Protein AF-A0A838P7W0-F1 (afdb_monomer_lite)

Foldseek 3Di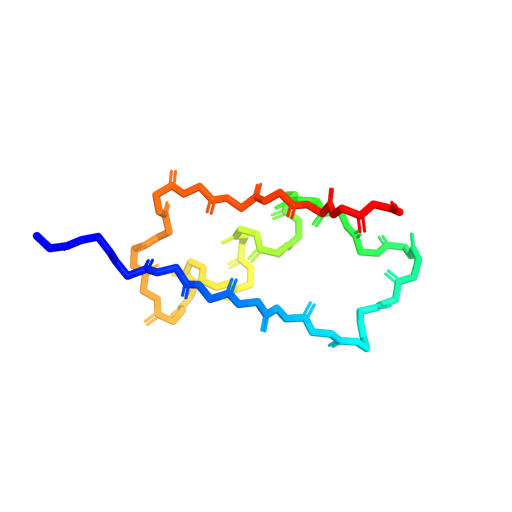:
DDDDDDDPPDDPPDAQVNVCVVCVVVHDDPGGHDDD

Sequence (36 aa):
MTMKLYVGNLAFSTSSQDLQELFATAGTVESASVVE

Structure (mmCIF, N/CA/C/O backbone):
data_AF-A0A838P7W0-F1
#
_entry.id   AF-A0A838P7W0-F1
#
loop_
_atom_site.group_PDB
_atom_site.id
_atom_site.type_symbol
_atom_site.label_atom_id
_atom_site.label_alt_id
_atom_site.label_comp_id
_atom_site.label_asym_id
_atom_site.label_entity_id
_atom_site.label_seq_id
_atom_site.pdbx_PDB_ins_code
_atom_site.Cartn_x
_atom_site.Cartn_y
_atom_site.Cartn_z
_atom_site.occupancy
_atom_site.B_iso_or_equiv
_atom_site.auth_seq_id
_atom_site.auth_comp_id
_atom_site.auth_asym_id
_atom_site.auth_atom_id
_atom_site.pdbx_PDB_model_num
ATOM 1 N N . MET A 1 1 ? -12.597 -0.248 14.752 1.00 53.09 1 MET A N 1
ATOM 2 C CA . MET A 1 1 ? -12.672 -1.305 13.720 1.00 53.09 1 MET A CA 1
ATOM 3 C C . MET A 1 1 ? -11.581 -1.009 12.718 1.00 53.09 1 MET A C 1
ATOM 5 O O . MET A 1 1 ? -11.613 0.066 12.143 1.00 53.09 1 MET A O 1
ATOM 9 N N . THR A 1 2 ? -10.599 -1.892 12.575 1.00 67.62 2 THR A N 1
ATOM 10 C CA . THR A 1 2 ? -9.468 -1.677 11.661 1.00 67.62 2 THR A CA 1
ATOM 11 C C . THR A 1 2 ? -9.745 -2.445 10.374 1.00 67.62 2 THR A C 1
ATOM 13 O O . THR A 1 2 ? -9.946 -3.659 10.424 1.00 67.62 2 THR A O 1
ATOM 16 N N . MET A 1 3 ? -9.803 -1.749 9.239 1.00 77.62 3 MET A N 1
ATOM 17 C CA . MET A 1 3 ? -10.017 -2.364 7.928 1.00 77.62 3 MET A CA 1
ATOM 18 C C . MET A 1 3 ? -8.650 -2.731 7.341 1.00 77.62 3 MET A C 1
ATOM 20 O O . MET A 1 3 ? -7.808 -1.856 7.165 1.00 77.62 3 MET A O 1
ATOM 24 N N . LYS A 1 4 ? -8.407 -4.015 7.062 1.00 83.81 4 LYS A N 1
ATOM 25 C CA . LYS A 1 4 ? -7.183 -4.487 6.394 1.00 83.81 4 LYS A CA 1
ATOM 26 C C . LYS A 1 4 ? -7.540 -5.001 5.006 1.00 83.81 4 LYS A C 1
ATOM 28 O O . LYS A 1 4 ? -8.469 -5.794 4.871 1.00 83.81 4 LYS A O 1
ATOM 33 N N . LEU A 1 5 ? -6.803 -4.552 3.996 1.00 83.50 5 LEU A N 1
ATOM 34 C CA . LEU A 1 5 ? -6.973 -4.947 2.600 1.00 83.50 5 LEU A CA 1
ATOM 35 C C . LEU A 1 5 ? -5.735 -5.721 2.153 1.00 83.50 5 LEU A C 1
ATOM 37 O O . LEU A 1 5 ? -4.613 -5.289 2.400 1.00 83.50 5 LEU A O 1
ATOM 41 N N . TYR A 1 6 ? -5.952 -6.853 1.488 1.00 85.69 6 TYR A N 1
ATOM 42 C CA . TYR A 1 6 ? -4.896 -7.601 0.816 1.00 85.69 6 TYR A CA 1
ATOM 43 C C . TYR A 1 6 ? -5.021 -7.361 -0.680 1.00 85.69 6 TYR A C 1
ATOM 45 O O . TYR A 1 6 ? -6.072 -7.612 -1.269 1.00 85.69 6 TYR A O 1
ATOM 53 N N . VAL A 1 7 ? -3.947 -6.860 -1.279 1.00 82.62 7 VAL A N 1
ATOM 54 C CA . VAL A 1 7 ? -3.884 -6.564 -2.707 1.00 82.62 7 VAL A CA 1
ATOM 55 C C . VAL A 1 7 ? -2.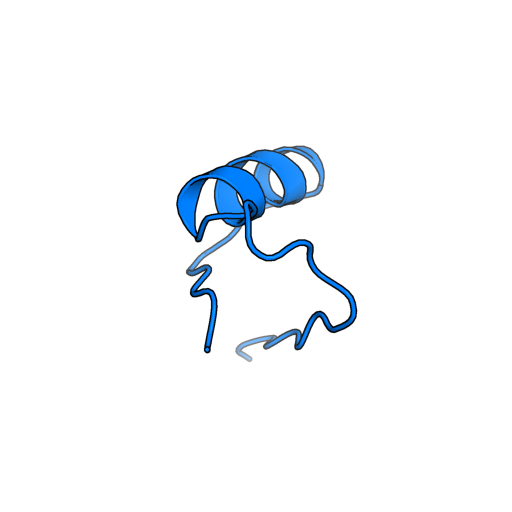918 -7.562 -3.333 1.00 82.62 7 VAL A C 1
ATOM 57 O O . VAL A 1 7 ? -1.748 -7.604 -2.971 1.00 82.62 7 VAL A O 1
ATOM 60 N N . GLY A 1 8 ? -3.429 -8.412 -4.221 1.00 86.19 8 GLY A N 1
ATOM 61 C CA . GLY A 1 8 ? -2.626 -9.340 -5.018 1.00 86.19 8 GLY A CA 1
ATOM 62 C C . GLY A 1 8 ? -2.347 -8.783 -6.412 1.00 86.19 8 GLY A C 1
ATOM 63 O O . GLY A 1 8 ? -2.894 -7.750 -6.792 1.00 86.19 8 GLY A O 1
ATOM 64 N N . ASN A 1 9 ? -1.534 -9.499 -7.194 1.00 87.62 9 ASN A N 1
ATOM 65 C CA . ASN A 1 9 ? -1.181 -9.119 -8.569 1.00 87.62 9 ASN A CA 1
ATOM 66 C C . ASN A 1 9 ? -0.485 -7.744 -8.678 1.00 87.62 9 ASN A C 1
ATOM 68 O O . ASN A 1 9 ? -0.660 -7.016 -9.654 1.00 87.62 9 ASN A O 1
ATOM 72 N N . LEU A 1 10 ? 0.291 -7.384 -7.655 1.00 85.62 10 LEU A N 1
ATOM 73 C CA . LEU A 1 10 ? 1.176 -6.223 -7.684 1.00 85.62 10 LEU A CA 1
ATOM 74 C C . LEU A 1 10 ? 2.434 -6.563 -8.483 1.00 85.62 10 LEU A C 1
ATOM 76 O O . LEU A 1 10 ? 2.895 -7.706 -8.484 1.00 85.62 10 LEU A O 1
ATOM 80 N N . ALA A 1 11 ? 2.990 -5.569 -9.169 1.00 85.50 11 ALA A N 1
ATOM 81 C CA . ALA A 1 11 ? 4.261 -5.744 -9.849 1.00 85.50 11 ALA A CA 1
ATOM 82 C C . ALA A 1 11 ? 5.390 -5.882 -8.815 1.00 85.50 11 ALA A C 1
ATOM 84 O O . ALA A 1 11 ? 5.359 -5.232 -7.775 1.00 85.50 11 ALA A O 1
ATOM 85 N N . PHE A 1 12 ? 6.436 -6.652 -9.131 1.00 82.69 12 PHE A N 1
ATOM 86 C CA . PHE A 1 12 ? 7.639 -6.756 -8.286 1.00 82.69 12 PHE A CA 1
ATOM 87 C C . PHE A 1 12 ? 8.350 -5.414 -8.068 1.00 82.69 12 PHE A C 1
ATOM 89 O O . PHE A 1 12 ? 9.102 -5.254 -7.115 1.00 82.69 12 PHE A O 1
ATOM 96 N N . SER A 1 13 ? 8.128 -4.451 -8.961 1.00 87.31 13 SER A N 1
ATOM 97 C CA . SER A 1 13 ? 8.637 -3.089 -8.824 1.00 87.31 13 SER A CA 1
ATOM 98 C C . SER A 1 13 ? 7.802 -2.222 -7.885 1.00 87.31 13 SER A C 1
ATOM 100 O O . SER A 1 13 ? 8.229 -1.118 -7.570 1.00 87.31 13 SER A O 1
ATOM 102 N N . THR A 1 14 ? 6.602 -2.659 -7.491 1.00 88.25 14 THR A N 1
ATOM 103 C CA . THR A 1 14 ? 5.738 -1.878 -6.607 1.00 88.25 14 THR A CA 1
ATOM 104 C C . THR A 1 14 ? 6.287 -1.923 -5.190 1.00 88.25 14 THR A C 1
ATOM 106 O O . THR A 1 14 ? 6.403 -2.993 -4.595 1.00 88.25 14 THR A O 1
ATOM 109 N N . SER A 1 15 ? 6.593 -0.753 -4.640 1.00 90.06 15 SER A N 1
ATOM 110 C CA . SER A 1 15 ? 7.031 -0.610 -3.256 1.00 90.06 15 SER A CA 1
ATOM 111 C C . SER A 1 15 ? 5.866 -0.264 -2.327 1.00 90.06 15 SER A C 1
ATOM 113 O O . SER A 1 15 ? 4.802 0.190 -2.753 1.00 90.06 15 SER A O 1
ATOM 115 N N . SER A 1 16 ? 6.078 -0.440 -1.021 1.00 90.69 16 SER A N 1
ATOM 116 C CA . SER A 1 16 ? 5.135 -0.002 0.016 1.00 90.69 16 SER A CA 1
ATOM 117 C C . SER A 1 16 ? 4.803 1.490 -0.094 1.00 90.69 16 SER A C 1
ATOM 119 O O . SER A 1 16 ? 3.667 1.879 0.165 1.00 90.69 16 SER A O 1
ATOM 121 N N . GLN A 1 17 ? 5.777 2.302 -0.520 1.00 90.44 17 GLN A N 1
ATOM 122 C CA . GLN A 1 17 ? 5.629 3.741 -0.730 1.00 90.44 17 GLN A CA 1
ATOM 123 C C . GLN A 1 17 ? 4.666 4.032 -1.886 1.00 90.44 17 GLN A C 1
ATOM 125 O O . GLN A 1 17 ? 3.708 4.778 -1.705 1.00 90.44 17 GLN A O 1
ATOM 130 N N . ASP A 1 18 ? 4.872 3.378 -3.036 1.00 90.44 18 ASP A N 1
ATOM 131 C CA . ASP A 1 18 ? 4.019 3.548 -4.220 1.00 90.44 18 ASP A CA 1
ATOM 132 C C . ASP A 1 18 ? 2.574 3.163 -3.906 1.00 90.44 18 ASP A C 1
ATOM 134 O O . ASP A 1 18 ? 1.637 3.867 -4.271 1.00 90.44 18 ASP 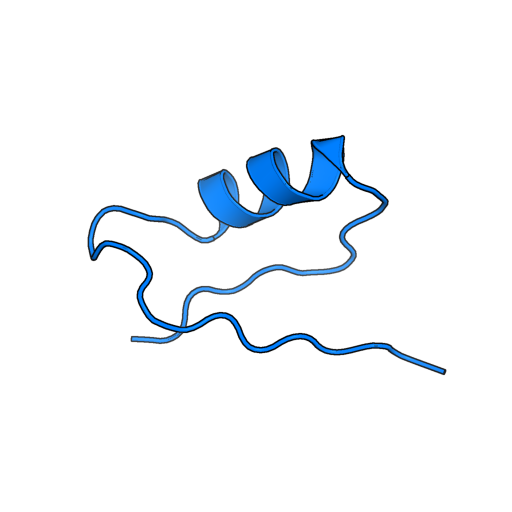A O 1
ATOM 138 N N . LEU A 1 19 ? 2.392 2.051 -3.187 1.00 89.12 19 LEU A N 1
ATOM 139 C CA . LEU A 1 19 ? 1.093 1.589 -2.704 1.00 89.12 19 LEU A CA 1
ATOM 140 C C . LEU A 1 19 ? 0.452 2.620 -1.774 1.00 89.12 19 LEU A C 1
ATOM 142 O O . LEU A 1 19 ? -0.722 2.947 -1.926 1.00 89.12 19 LEU A O 1
ATOM 146 N N . GLN A 1 20 ? 1.211 3.156 -0.822 1.00 90.12 20 GLN A N 1
ATOM 147 C CA . GLN A 1 20 ? 0.69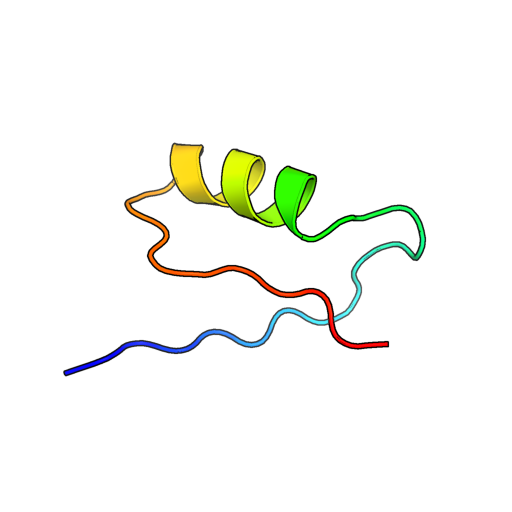4 4.168 0.087 1.00 90.12 20 GLN A CA 1
ATOM 148 C C . GLN A 1 20 ? 0.257 5.424 -0.668 1.00 90.12 20 GLN A C 1
ATOM 150 O O . GLN A 1 20 ? -0.843 5.903 -0.420 1.00 90.12 20 GLN A O 1
ATOM 155 N N . GLU A 1 21 ? 1.063 5.923 -1.604 1.00 91.56 21 GLU A N 1
ATOM 156 C CA . GLU A 1 21 ? 0.740 7.108 -2.406 1.00 91.56 21 GLU A CA 1
ATOM 157 C C . GLU A 1 21 ? -0.468 6.878 -3.322 1.00 91.56 21 GLU A C 1
ATOM 159 O O . GLU A 1 21 ? -1.390 7.696 -3.337 1.00 91.56 21 GLU A O 1
ATOM 164 N N . LEU A 1 22 ? -0.525 5.740 -4.022 1.00 89.50 22 LEU A N 1
ATOM 165 C CA . LEU A 1 22 ? -1.664 5.365 -4.867 1.00 89.50 22 LEU A CA 1
ATOM 166 C C . LEU A 1 22 ? -2.964 5.332 -4.067 1.00 89.50 22 LEU A C 1
ATOM 168 O O . LEU A 1 22 ? -3.951 5.956 -4.458 1.00 89.50 22 LEU A O 1
ATOM 172 N N . PHE A 1 23 ? -2.973 4.633 -2.932 1.00 88.25 23 PHE A N 1
ATOM 173 C CA . PHE A 1 23 ? -4.177 4.503 -2.117 1.00 88.25 23 PHE A CA 1
ATOM 174 C C . PHE A 1 23 ? -4.470 5.765 -1.294 1.00 88.25 23 PHE A C 1
ATOM 176 O O . PHE A 1 23 ? -5.636 6.008 -0.984 1.00 88.25 23 PHE A O 1
ATOM 183 N N . ALA A 1 24 ? -3.471 6.614 -1.025 1.00 90.31 24 ALA A N 1
ATOM 184 C CA . ALA A 1 24 ? -3.665 7.922 -0.399 1.00 90.31 24 ALA A CA 1
ATOM 185 C C . ALA A 1 24 ? -4.549 8.846 -1.248 1.00 90.31 24 ALA A C 1
ATOM 187 O O . ALA A 1 24 ? -5.276 9.676 -0.702 1.00 90.31 24 ALA A O 1
ATOM 188 N N . THR A 1 25 ? -4.536 8.681 -2.576 1.00 90.69 25 THR A N 1
ATOM 189 C CA . THR A 1 25 ? -5.454 9.416 -3.464 1.00 90.69 25 THR A CA 1
ATOM 190 C C . THR A 1 25 ? -6.912 8.980 -3.301 1.00 90.69 25 THR A C 1
ATOM 192 O O . THR A 1 25 ? -7.819 9.784 -3.508 1.00 90.69 25 THR A O 1
ATOM 195 N N . ALA A 1 26 ? -7.148 7.725 -2.907 1.00 88.56 26 ALA A N 1
ATOM 196 C CA . ALA A 1 26 ? -8.482 7.179 -2.683 1.00 88.56 26 ALA A CA 1
ATOM 197 C C . ALA A 1 26 ? -8.986 7.422 -1.248 1.00 88.56 26 ALA A C 1
ATOM 199 O O . ALA A 1 26 ? -10.196 7.505 -1.032 1.00 88.56 26 ALA A O 1
ATOM 200 N N . GLY A 1 27 ? -8.088 7.537 -0.264 1.00 88.19 27 GLY A N 1
ATOM 201 C CA . GLY A 1 27 ? -8.452 7.792 1.129 1.00 88.19 27 GLY A CA 1
ATOM 202 C C . GLY A 1 27 ? -7.275 7.729 2.100 1.00 88.19 27 GLY A C 1
ATOM 203 O O . GLY A 1 27 ? -6.119 7.627 1.712 1.00 88.19 27 GLY A O 1
ATOM 204 N N . THR A 1 28 ? -7.553 7.793 3.401 1.00 88.00 28 THR A N 1
ATOM 205 C CA . THR A 1 28 ? -6.501 7.777 4.428 1.00 88.00 28 THR A CA 1
ATOM 206 C C . THR A 1 28 ? -5.913 6.373 4.587 1.00 88.00 28 THR A C 1
ATOM 208 O O . THR A 1 28 ? -6.604 5.450 5.013 1.00 88.00 28 THR A O 1
ATOM 211 N N . VAL A 1 29 ? -4.625 6.218 4.272 1.00 88.88 29 VAL A N 1
ATOM 212 C CA . VAL A 1 29 ? -3.878 4.964 4.445 1.00 88.88 29 VAL A CA 1
ATOM 213 C C . VAL A 1 29 ? -3.117 5.008 5.769 1.00 88.88 29 VAL A C 1
ATOM 215 O O . VAL A 1 29 ? -2.179 5.788 5.911 1.00 88.88 29 VAL A O 1
ATOM 218 N N . GLU A 1 30 ? -3.494 4.165 6.735 1.00 87.62 30 GLU A N 1
ATOM 219 C CA . GLU A 1 30 ? -2.765 4.055 8.014 1.00 87.62 30 GLU A CA 1
ATOM 220 C C . GLU A 1 30 ? -1.407 3.362 7.852 1.00 87.62 30 GLU A C 1
ATOM 222 O O . GLU A 1 30 ? -0.415 3.769 8.448 1.00 87.62 30 GLU A O 1
ATOM 227 N N . SER A 1 31 ? -1.359 2.290 7.060 1.00 85.19 31 SER A N 1
ATOM 228 C CA . SER A 1 31 ? -0.147 1.509 6.835 1.00 85.19 31 SER A CA 1
ATOM 229 C C . SER A 1 31 ? -0.286 0.708 5.546 1.00 85.19 31 SER A C 1
ATOM 231 O O . SER A 1 31 ? -1.314 0.068 5.319 1.00 85.19 31 SER A O 1
ATOM 233 N N . ALA A 1 32 ? 0.750 0.742 4.711 1.00 87.25 32 ALA A N 1
ATOM 234 C CA . ALA A 1 32 ? 0.889 -0.108 3.541 1.00 87.25 32 ALA A CA 1
ATOM 235 C C . ALA A 1 32 ? 2.235 -0.831 3.627 1.00 87.25 32 ALA A C 1
ATOM 237 O O . ALA A 1 32 ? 3.267 -0.203 3.854 1.00 87.25 32 ALA A O 1
ATOM 238 N N . SER A 1 33 ? 2.214 -2.149 3.451 1.00 88.12 33 S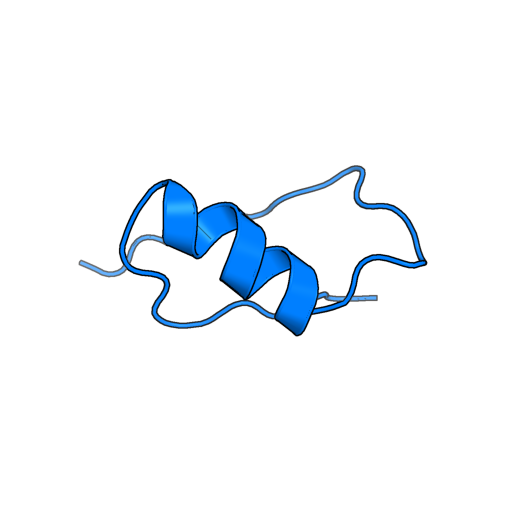ER A N 1
ATOM 239 C CA . SER A 1 33 ? 3.410 -2.986 3.392 1.00 88.12 33 SER A CA 1
ATOM 240 C C . SER A 1 33 ? 3.257 -3.955 2.237 1.00 88.12 33 SER A C 1
ATOM 242 O O . SER A 1 33 ? 2.275 -4.697 2.181 1.00 88.12 33 SER A O 1
ATOM 244 N N . VAL A 1 34 ? 4.233 -3.956 1.336 1.00 86.81 34 VAL A N 1
ATOM 245 C CA . VAL A 1 34 ? 4.389 -5.028 0.353 1.00 86.81 34 VAL A CA 1
ATOM 246 C C . VAL A 1 34 ? 4.969 -6.238 1.075 1.00 86.81 34 VAL A C 1
ATOM 248 O O . VAL A 1 34 ? 5.930 -6.113 1.832 1.00 86.81 34 VAL A O 1
ATOM 251 N N . VAL A 1 35 ? 4.335 -7.390 0.880 1.00 80.94 35 VAL A N 1
A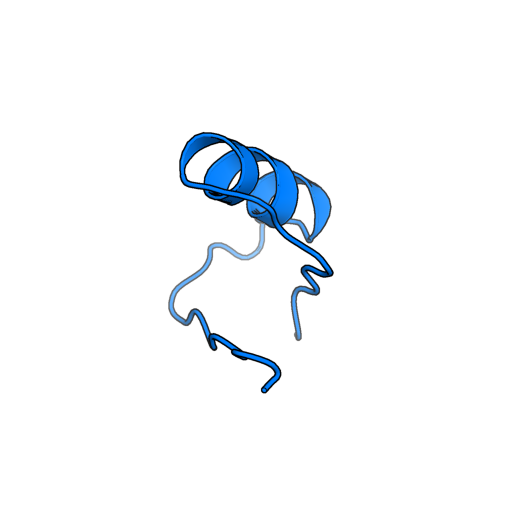TOM 252 C CA . VAL A 1 35 ? 4.784 -8.675 1.417 1.00 80.94 35 VAL A CA 1
ATOM 253 C C . VAL A 1 35 ? 5.305 -9.480 0.229 1.00 80.94 35 VAL A C 1
ATOM 255 O O . VAL A 1 35 ? 4.572 -9.625 -0.751 1.00 80.94 35 VAL A O 1
ATOM 258 N N . GLU A 1 36 ? 6.562 -9.921 0.300 1.00 69.12 36 GLU A N 1
ATOM 259 C CA . GLU A 1 36 ? 7.235 -10.753 -0.714 1.00 69.12 36 GLU A CA 1
ATOM 260 C C . GLU A 1 36 ? 7.009 -12.256 -0.500 1.00 69.12 36 GLU A C 1
ATOM 262 O O . GLU A 1 36 ? 6.898 -12.685 0.675 1.00 69.12 36 GLU A O 1
#

pLDDT: mean 85.19, std 7.54, range [53.09, 91.56]

Secondary structure (DSSP, 8-state):
--------S--TT--HHHHHHHHHTTS--S------

Radius of gyration: 9.86 Å; chains: 1; bounding box: 21×20×24 Å